Protein AF-A0A3M1EBJ8-F1 (afdb_monomer_lite)

Radius of gyration: 33.2 Å; chains: 1; bounding box: 64×25×96 Å

pLDDT: mean 74.24, std 18.94, range [43.5, 97.88]

Foldseek 3Di:
DVVQDQQCPQNHGPVQQLDSNFRDVPSDQQCPLSHGPRQAQCSVDNVGGRDDDGNPVPCVDVPVPPDPPDPPDPPDDDDDDPPPVVPPPDDDDDD

Structure (mmCIF, N/CA/C/O backbone):
data_AF-A0A3M1EBJ8-F1
#
_entry.id   AF-A0A3M1EBJ8-F1
#
loop_
_atom_site.group_PDB
_atom_site.id
_atom_site.type_symbol
_atom_site.label_atom_id
_atom_site.label_alt_id
_atom_site.label_comp_id
_atom_site.label_asym_id
_atom_site.label_entity_id
_atom_site.label_seq_id
_atom_site.pdbx_PDB_ins_code
_atom_site.Cartn_x
_atom_site.Cartn_y
_atom_site.Cartn_z
_atom_site.occupancy
_atom_site.B_iso_or_equiv
_atom_site.auth_seq_id
_atom_site.auth_comp_id
_atom_site.auth_asym_id
_atom_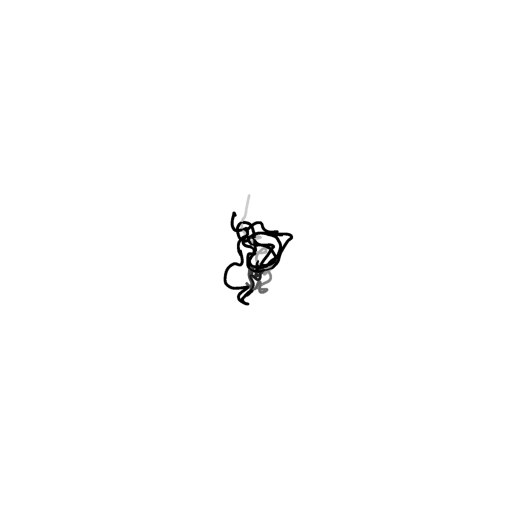site.auth_atom_id
_atom_site.pdbx_PDB_model_num
ATOM 1 N N . ASN A 1 1 ? -16.753 3.199 7.915 1.00 69.88 1 ASN A N 1
ATOM 2 C CA . ASN A 1 1 ? -16.390 2.141 8.879 1.00 69.88 1 ASN A CA 1
ATOM 3 C C . ASN A 1 1 ? -16.931 2.491 10.276 1.00 69.88 1 ASN A C 1
ATOM 5 O O . ASN A 1 1 ? -16.241 3.194 10.998 1.00 69.88 1 ASN A O 1
ATOM 9 N N . PRO A 1 2 ? -18.163 2.097 10.663 1.00 77.38 2 PRO A N 1
ATOM 10 C CA . PRO A 1 2 ? -18.759 2.479 11.955 1.00 77.38 2 PRO A CA 1
ATOM 11 C C . PRO A 1 2 ? -18.114 1.807 13.178 1.00 77.38 2 PRO A C 1
ATOM 13 O O . PRO A 1 2 ? -18.297 2.299 14.285 1.00 77.38 2 PRO A O 1
ATOM 16 N N . ALA A 1 3 ? -17.379 0.707 12.988 1.00 84.94 3 ALA A N 1
ATOM 17 C CA . ALA A 1 3 ? -16.655 0.036 14.064 1.00 84.94 3 ALA A CA 1
ATOM 18 C C . ALA A 1 3 ? -15.280 0.664 14.334 1.00 84.94 3 ALA A C 1
ATOM 20 O O . ALA A 1 3 ? -14.738 0.414 15.402 1.00 84.94 3 ALA A O 1
ATOM 21 N N . GLN A 1 4 ? -14.755 1.466 13.389 1.00 85.50 4 GLN A N 1
ATOM 22 C CA . GLN A 1 4 ? -13.427 2.098 13.468 1.00 85.50 4 GLN A CA 1
ATOM 23 C C . GLN A 1 4 ? -12.360 1.103 13.951 1.00 85.50 4 GLN A C 1
ATOM 25 O O . GLN A 1 4 ? -11.566 1.418 14.826 1.00 85.50 4 GLN A O 1
ATOM 30 N N . GLN A 1 5 ? -12.430 -0.126 13.432 1.00 95.44 5 GLN A N 1
ATOM 31 C CA . GLN A 1 5 ? -11.398 -1.130 13.669 1.00 95.44 5 GLN A CA 1
ATOM 32 C C . GLN A 1 5 ? -10.093 -0.631 13.062 1.00 95.44 5 GLN A C 1
ATOM 34 O O . GLN A 1 5 ? -10.132 -0.029 11.987 1.00 95.44 5 GLN A O 1
ATOM 39 N N . ASP A 1 6 ? -9.030 -0.837 13.818 1.00 95.44 6 ASP A N 1
ATOM 40 C CA . ASP A 1 6 ? -7.652 -0.430 13.582 1.00 95.44 6 ASP A CA 1
ATOM 41 C C . ASP A 1 6 ? -6.825 -1.517 14.290 1.00 95.44 6 ASP A C 1
ATOM 43 O O . ASP A 1 6 ? -6.796 -1.590 15.524 1.00 95.44 6 ASP A O 1
ATOM 47 N N . GLY A 1 7 ? -6.392 -2.511 13.518 1.00 94.69 7 GLY A N 1
ATOM 48 C CA . GLY A 1 7 ? -5.840 -3.769 14.008 1.00 94.69 7 GLY A CA 1
ATOM 49 C C . GLY A 1 7 ? -4.380 -3.675 14.435 1.00 94.69 7 GLY A C 1
ATOM 50 O O . GLY A 1 7 ? -3.940 -4.476 15.267 1.00 94.69 7 GLY A O 1
ATOM 51 N N . ASP A 1 8 ? -3.646 -2.721 13.879 1.00 95.50 8 ASP A N 1
ATOM 52 C CA . ASP A 1 8 ? -2.233 -2.466 14.135 1.00 95.50 8 ASP A CA 1
ATOM 53 C C . ASP A 1 8 ? -1.984 -1.173 14.935 1.00 95.50 8 ASP A C 1
ATOM 55 O O . ASP A 1 8 ? -0.873 -0.976 15.433 1.00 95.50 8 ASP A O 1
ATOM 59 N N . GLU A 1 9 ? -3.035 -0.391 15.195 1.00 96.88 9 GLU A N 1
ATOM 60 C CA . GLU A 1 9 ? -3.059 0.800 16.049 1.00 96.88 9 GLU A CA 1
ATOM 61 C C . GLU A 1 9 ? -2.238 1.973 15.480 1.00 96.88 9 GLU A C 1
ATOM 63 O O . GLU A 1 9 ? -1.612 2.735 16.232 1.00 96.88 9 GLU A O 1
ATOM 68 N N . ASP A 1 10 ? -2.236 2.140 14.154 1.00 96.75 10 ASP A N 1
ATOM 69 C CA . ASP A 1 10 ? -1.488 3.193 13.457 1.00 96.75 10 ASP A CA 1
ATOM 70 C C . ASP A 1 10 ? -2.264 4.526 13.320 1.00 96.75 10 ASP A C 1
ATOM 72 O O . ASP A 1 10 ? -1.681 5.585 13.047 1.00 96.75 10 ASP A O 1
ATOM 76 N N . GLY A 1 11 ? -3.569 4.508 13.616 1.00 95.75 11 GLY A N 1
ATOM 77 C CA . GLY A 1 11 ? -4.469 5.656 13.519 1.00 95.75 11 GLY A CA 1
ATOM 78 C C . GLY A 1 11 ? -5.253 5.748 12.205 1.00 95.75 11 GLY A C 1
ATOM 79 O O . GLY A 1 11 ? -6.031 6.698 12.032 1.00 95.75 11 GLY A O 1
ATOM 80 N N . VAL A 1 12 ? -5.096 4.776 11.310 1.00 95.75 12 VAL A N 1
ATOM 81 C CA . VAL A 1 12 ? -5.863 4.552 10.088 1.00 95.75 12 VAL A CA 1
ATOM 82 C C . VAL A 1 12 ? -6.717 3.305 10.297 1.00 95.75 12 VAL A C 1
ATOM 84 O O . VAL A 1 12 ? -6.280 2.276 10.779 1.00 95.75 12 VAL A O 1
ATOM 87 N N . GLY A 1 13 ? -8.014 3.395 10.002 1.00 96.31 13 GLY A N 1
ATOM 88 C CA . GLY A 1 13 ? -8.887 2.243 10.230 1.00 96.31 13 GLY A CA 1
ATOM 89 C C . GLY A 1 13 ? -8.732 1.187 9.136 1.00 96.31 13 GLY A C 1
ATOM 90 O O . GLY A 1 13 ? -8.788 1.557 7.967 1.00 96.31 13 GLY A O 1
ATOM 91 N N . ASP A 1 14 ? -8.763 -0.102 9.494 1.00 94.56 14 ASP A N 1
ATOM 92 C CA . ASP A 1 14 ? -8.607 -1.293 8.626 1.00 94.56 14 ASP A CA 1
ATOM 93 C C . ASP A 1 14 ? -9.353 -1.230 7.280 1.00 94.56 14 ASP A C 1
ATOM 95 O O . ASP A 1 14 ? -8.993 -1.865 6.297 1.00 94.56 14 ASP A O 1
ATOM 99 N N . ALA A 1 15 ? -10.479 -0.513 7.232 1.00 94.38 15 ALA A N 1
ATOM 100 C CA . ALA A 1 15 ? -11.307 -0.390 6.033 1.00 94.38 15 ALA A CA 1
ATOM 101 C C . ALA A 1 15 ? -10.725 0.544 4.957 1.00 94.38 15 ALA A C 1
ATOM 103 O O . ALA A 1 15 ? -11.265 0.594 3.851 1.00 94.38 15 ALA A O 1
ATOM 104 N N . CYS A 1 16 ? -9.736 1.357 5.308 1.00 94.12 16 CYS A N 1
ATOM 105 C CA . CYS A 1 16 ? -9.051 2.296 4.427 1.00 94.12 16 CYS A CA 1
ATOM 106 C C . CYS A 1 16 ? -7.535 2.293 4.643 1.00 94.12 16 CYS A C 1
ATOM 108 O O . CYS A 1 16 ? -6.882 3.224 4.187 1.00 94.12 16 CYS A O 1
ATOM 110 N N . ASP A 1 17 ? -7.029 1.292 5.355 1.00 95.75 17 ASP A N 1
ATOM 111 C CA . ASP A 1 17 ? -5.616 1.079 5.607 1.00 95.75 17 ASP A CA 1
ATOM 112 C C . ASP A 1 17 ? -5.041 0.183 4.500 1.00 95.75 17 ASP A C 1
ATOM 114 O O . ASP A 1 17 ? -5.596 -0.885 4.222 1.00 95.75 17 ASP A O 1
ATOM 118 N N . ASN A 1 18 ? -3.983 0.646 3.835 1.00 94.44 18 ASN A N 1
ATOM 119 C CA . ASN A 1 18 ? -3.271 -0.117 2.810 1.00 94.44 18 ASN A CA 1
ATOM 120 C C . ASN A 1 18 ? -2.273 -1.136 3.388 1.00 94.44 18 ASN A C 1
ATOM 122 O O . ASN A 1 18 ? -1.681 -1.882 2.615 1.00 94.44 18 ASN A O 1
ATOM 126 N N . CYS A 1 19 ? -2.113 -1.204 4.715 1.00 94.62 19 CYS A N 1
ATOM 127 C CA . CYS A 1 19 ? -1.392 -2.256 5.428 1.00 94.62 19 CYS A CA 1
ATOM 128 C C . CYS A 1 19 ? -2.049 -2.632 6.778 1.00 94.62 19 CYS A C 1
ATOM 130 O O . CYS A 1 19 ? -1.411 -2.473 7.813 1.00 94.62 19 CYS A O 1
ATOM 132 N N . PRO A 1 20 ? -3.223 -3.310 6.804 1.00 93.44 20 PRO A N 1
ATOM 133 C CA . PRO A 1 20 ? -4.019 -3.589 8.025 1.00 93.44 20 PRO A CA 1
ATOM 134 C C . PRO A 1 20 ? -3.371 -4.446 9.133 1.00 93.44 20 PRO A C 1
ATOM 136 O O . PRO A 1 20 ? -4.054 -4.971 10.019 1.00 93.44 20 PRO A O 1
ATOM 139 N N . ARG A 1 21 ? -2.081 -4.761 9.015 1.00 92.12 21 ARG A N 1
ATOM 140 C CA . ARG A 1 21 ? -1.310 -5.589 9.947 1.00 92.12 21 ARG A CA 1
ATOM 141 C C . ARG A 1 21 ? 0.052 -4.986 10.297 1.00 92.12 21 ARG A C 1
ATOM 143 O O . ARG A 1 21 ? 0.750 -5.607 11.104 1.00 92.12 21 ARG A O 1
ATOM 150 N N . ASP A 1 22 ? 0.454 -3.880 9.674 1.00 92.62 22 ASP A N 1
ATOM 151 C CA . ASP A 1 22 ? 1.800 -3.323 9.761 1.00 92.62 22 ASP A CA 1
ATOM 152 C C . ASP A 1 22 ? 1.736 -1.782 9.794 1.00 92.62 22 ASP A C 1
ATOM 154 O O . ASP A 1 22 ? 1.572 -1.142 8.763 1.00 92.62 22 ASP A O 1
ATOM 158 N N . VAL A 1 23 ? 1.981 -1.215 10.982 1.00 95.81 23 VAL A N 1
ATOM 159 C CA . VAL A 1 23 ? 1.851 0.219 11.307 1.00 95.81 23 VAL A CA 1
ATOM 160 C C . VAL A 1 23 ? 2.470 1.141 10.256 1.00 95.81 23 VAL A C 1
ATOM 162 O O . VAL A 1 23 ? 3.702 1.223 10.148 1.00 95.81 23 VAL A O 1
ATOM 165 N N . ASN A 1 24 ? 1.643 1.925 9.562 1.00 96.00 24 ASN A N 1
ATOM 166 C CA . ASN A 1 24 ? 2.086 2.870 8.540 1.00 96.00 24 ASN A CA 1
ATOM 167 C C . ASN A 1 24 ? 1.186 4.128 8.436 1.00 96.00 24 ASN A C 1
ATOM 169 O O . ASN A 1 24 ? 0.566 4.378 7.399 1.00 96.00 24 ASN A O 1
ATOM 173 N N . PRO A 1 25 ? 1.241 5.051 9.420 1.00 96.94 25 PRO A N 1
ATOM 174 C CA . PRO A 1 25 ? 0.329 6.203 9.492 1.00 96.94 25 PRO A CA 1
ATOM 175 C C . PRO A 1 25 ? 0.395 7.166 8.294 1.00 96.94 25 PRO A C 1
ATOM 177 O O . PRO A 1 25 ? -0.486 8.002 8.096 1.00 96.94 25 PRO A O 1
ATOM 180 N N . GLU A 1 26 ? 1.489 7.114 7.530 1.00 97.88 26 GLU A N 1
ATOM 181 C CA . GLU A 1 26 ? 1.695 7.925 6.328 1.00 97.88 26 GLU A CA 1
ATOM 182 C C . GLU A 1 26 ? 0.977 7.354 5.097 1.00 97.88 26 GLU A C 1
ATOM 184 O O . GLU A 1 26 ? 0.790 8.096 4.133 1.00 97.88 26 GLU A O 1
ATOM 189 N N . GLN A 1 27 ? 0.564 6.078 5.136 1.00 96.88 27 GLN A N 1
ATOM 190 C CA . GLN A 1 27 ? -0.147 5.368 4.065 1.00 96.88 27 GLN A CA 1
ATOM 191 C C . GLN A 1 27 ? 0.543 5.541 2.703 1.00 96.88 27 GLN A C 1
ATOM 193 O O . GLN A 1 27 ? -0.100 5.730 1.670 1.00 96.88 27 GLN A O 1
ATOM 198 N N . THR A 1 28 ? 1.880 5.544 2.711 1.00 97.75 28 THR A N 1
ATOM 199 C CA . THR A 1 28 ? 2.682 5.665 1.491 1.00 97.75 28 THR A CA 1
ATOM 200 C C . THR A 1 28 ? 2.495 4.411 0.647 1.00 97.75 28 THR A C 1
ATOM 202 O O . THR A 1 28 ? 2.595 3.304 1.165 1.00 97.75 28 THR A O 1
ATOM 205 N N . ASP A 1 29 ? 2.228 4.623 -0.633 1.00 95.31 29 ASP A N 1
ATOM 206 C CA . ASP A 1 29 ? 2.093 3.616 -1.683 1.00 95.31 29 ASP A CA 1
ATOM 207 C C . ASP A 1 29 ? 2.648 4.283 -2.953 1.00 95.31 29 ASP A C 1
ATOM 209 O O . ASP A 1 29 ? 2.047 5.214 -3.509 1.00 95.31 29 ASP A O 1
ATOM 213 N N . ARG A 1 30 ? 3.896 3.959 -3.298 1.00 95.62 30 ARG A N 1
ATOM 214 C CA . ARG A 1 30 ? 4.654 4.685 -4.331 1.00 95.62 30 ARG A CA 1
ATOM 215 C C . ARG A 1 30 ? 4.351 4.200 -5.742 1.00 95.62 30 ARG A C 1
ATOM 217 O O . ARG A 1 30 ? 4.416 5.015 -6.669 1.00 95.62 30 ARG A O 1
ATOM 224 N N . ASP A 1 31 ? 4.058 2.922 -5.913 1.00 94.12 31 ASP A N 1
ATOM 225 C CA . ASP A 1 31 ? 3.746 2.323 -7.207 1.00 94.12 31 ASP A CA 1
ATOM 226 C C . ASP A 1 31 ? 2.243 2.272 -7.503 1.00 94.12 31 ASP A C 1
ATOM 228 O O . ASP A 1 31 ? 1.852 2.125 -8.665 1.00 94.12 31 ASP A O 1
ATOM 232 N N . THR A 1 32 ? 1.414 2.588 -6.508 1.00 95.19 32 THR A N 1
ATOM 233 C CA . THR A 1 32 ? -0.032 2.798 -6.590 1.00 95.19 32 THR A CA 1
ATOM 234 C C . THR A 1 32 ? -0.834 1.530 -6.869 1.00 95.19 32 THR A C 1
ATOM 236 O O . THR A 1 32 ? -1.884 1.591 -7.523 1.00 95.19 32 THR A O 1
ATOM 239 N N . ASP A 1 33 ? -0.357 0.385 -6.386 1.00 92.81 33 ASP A N 1
ATOM 240 C CA . ASP A 1 33 ? -1.052 -0.900 -6.503 1.00 92.81 33 ASP A CA 1
ATOM 241 C C . ASP A 1 33 ? -2.123 -1.140 -5.419 1.00 92.81 33 ASP A C 1
ATOM 243 O O . ASP A 1 33 ? -2.987 -2.014 -5.576 1.00 92.81 33 ASP A O 1
ATOM 247 N N . GLY A 1 34 ? -2.153 -0.292 -4.386 1.00 92.75 34 GLY A N 1
ATOM 248 C CA . GLY A 1 34 ? -3.090 -0.357 -3.270 1.00 92.75 34 GLY A CA 1
ATOM 249 C C . GLY A 1 34 ? -2.556 -1.069 -2.026 1.00 92.75 34 GLY A C 1
ATOM 250 O O . GLY A 1 34 ? -3.295 -1.130 -1.041 1.00 92.75 34 GLY A O 1
ATOM 251 N N . VAL A 1 35 ? -1.316 -1.555 -2.053 1.00 93.25 35 VAL A N 1
ATOM 252 C CA . VAL A 1 35 ? -0.566 -2.104 -0.921 1.00 93.25 35 VAL A CA 1
ATOM 253 C C . VAL A 1 35 ? 0.418 -1.042 -0.438 1.00 93.25 35 VAL A C 1
ATOM 255 O O . VAL A 1 35 ? 1.101 -0.383 -1.214 1.00 93.25 35 VAL A O 1
ATOM 258 N N . GLY A 1 36 ? 0.474 -0.801 0.870 1.00 94.31 36 GLY A N 1
A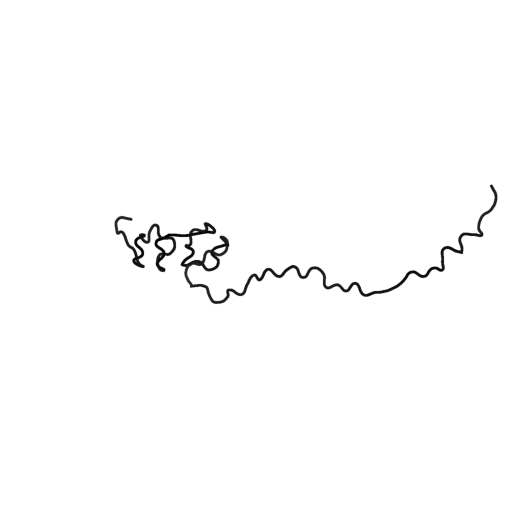TOM 259 C CA . GLY A 1 36 ? 1.392 0.203 1.398 1.00 94.31 36 GLY A CA 1
ATOM 260 C C . GLY A 1 36 ? 2.849 -0.254 1.369 1.00 94.31 36 GLY A C 1
ATOM 261 O O . GLY A 1 36 ? 3.157 -1.412 1.646 1.00 94.31 36 GLY A O 1
ATOM 262 N N . ASP A 1 37 ? 3.767 0.699 1.201 1.00 93.12 37 ASP A N 1
ATOM 263 C CA . ASP A 1 37 ? 5.225 0.504 1.257 1.00 93.12 37 ASP A CA 1
ATOM 264 C C . ASP A 1 37 ? 5.699 -0.292 2.495 1.00 93.12 37 ASP A C 1
ATOM 266 O O . ASP A 1 37 ? 6.789 -0.864 2.506 1.00 93.12 37 ASP A O 1
ATOM 270 N N . ALA A 1 38 ? 4.924 -0.260 3.584 1.00 92.12 38 ALA A N 1
ATOM 271 C CA . ALA A 1 38 ? 5.245 -0.930 4.839 1.00 92.12 38 ALA A CA 1
ATOM 272 C C . ALA A 1 38 ? 5.011 -2.450 4.808 1.00 92.12 38 ALA A C 1
ATOM 274 O O . ALA A 1 38 ? 5.688 -3.177 5.540 1.00 92.12 38 ALA A O 1
ATOM 275 N N . CYS A 1 39 ? 4.072 -2.919 3.987 1.00 90.69 39 CYS A N 1
ATOM 276 C CA . CYS A 1 39 ? 3.706 -4.327 3.853 1.00 90.69 39 CYS A CA 1
ATOM 277 C C . CYS A 1 39 ? 3.987 -4.893 2.452 1.00 90.69 39 CYS A C 1
ATOM 279 O O . CYS A 1 39 ? 3.975 -6.118 2.293 1.00 90.69 39 CYS A O 1
ATOM 281 N N . ASP A 1 40 ? 4.321 -4.035 1.487 1.00 89.75 40 ASP A N 1
ATOM 282 C CA . ASP A 1 40 ? 4.697 -4.426 0.137 1.00 89.75 40 ASP A CA 1
ATOM 283 C C . ASP A 1 40 ? 6.149 -4.956 0.021 1.00 89.75 40 ASP A C 1
ATOM 285 O O . ASP A 1 40 ? 7.045 -4.649 0.814 1.00 89.75 40 ASP A O 1
ATOM 289 N N . CYS A 1 41 ? 6.377 -5.833 -0.958 1.00 85.19 41 CYS A N 1
ATOM 290 C CA . CYS A 1 41 ? 7.638 -6.523 -1.205 1.00 85.19 41 CYS A CA 1
ATOM 291 C C . CYS A 1 41 ? 8.538 -5.816 -2.230 1.00 85.19 41 CYS A C 1
ATOM 293 O O . CYS A 1 41 ? 9.753 -6.043 -2.194 1.00 85.19 41 CYS A O 1
ATOM 295 N N . ASP A 1 42 ? 7.973 -5.008 -3.128 1.00 88.25 42 ASP A N 1
ATOM 296 C CA . ASP A 1 42 ? 8.692 -4.261 -4.163 1.00 88.25 42 ASP A CA 1
ATOM 297 C C . ASP A 1 42 ? 8.003 -2.906 -4.403 1.00 88.25 42 ASP A C 1
ATOM 299 O O . ASP A 1 42 ? 7.361 -2.732 -5.433 1.00 88.25 42 ASP A O 1
ATOM 303 N N . PRO A 1 43 ? 8.190 -1.916 -3.502 1.00 89.56 43 PRO A N 1
ATOM 304 C CA . PRO A 1 43 ? 7.373 -0.696 -3.438 1.00 89.56 43 PRO A CA 1
ATOM 305 C C . PRO A 1 43 ? 7.683 0.317 -4.553 1.00 89.56 43 PRO A C 1
ATOM 307 O O . PRO A 1 43 ? 7.473 1.522 -4.406 1.00 89.56 43 PRO A O 1
ATOM 310 N N . ASP A 1 44 ? 8.296 -0.142 -5.636 1.00 90.69 44 ASP A N 1
ATOM 311 C CA . ASP A 1 44 ? 8.555 0.585 -6.872 1.00 90.69 44 ASP A CA 1
ATOM 312 C C . ASP A 1 44 ? 7.875 -0.110 -8.081 1.00 90.69 44 ASP A C 1
ATOM 314 O O . ASP A 1 44 ? 8.040 0.355 -9.217 1.00 90.69 44 ASP A O 1
ATOM 318 N N . ASN A 1 45 ? 7.137 -1.212 -7.878 1.00 87.56 45 ASN A N 1
ATOM 319 C CA . ASN A 1 45 ? 6.644 -2.101 -8.925 1.00 87.56 45 ASN A CA 1
ATOM 320 C C . ASN A 1 45 ? 5.199 -2.594 -8.670 1.00 87.56 45 ASN A C 1
ATOM 322 O O . ASN A 1 45 ? 4.993 -3.604 -7.997 1.00 87.56 45 ASN A O 1
ATOM 326 N N . PRO A 1 46 ? 4.207 -2.031 -9.384 1.00 87.62 46 PRO A N 1
ATOM 327 C CA . PRO A 1 46 ? 2.797 -2.296 -9.106 1.00 87.62 46 PRO A CA 1
ATOM 328 C C . PRO A 1 46 ? 2.309 -3.686 -9.545 1.00 87.62 46 PRO A C 1
ATOM 330 O O . PRO A 1 46 ? 1.135 -4.021 -9.381 1.00 87.62 46 PRO A O 1
ATOM 333 N N . ASP A 1 47 ? 3.166 -4.471 -10.206 1.00 85.81 47 ASP A N 1
ATOM 334 C CA . ASP A 1 47 ? 2.843 -5.825 -10.654 1.00 85.81 47 ASP A CA 1
ATOM 335 C C . ASP A 1 47 ? 3.110 -6.884 -9.562 1.00 85.81 47 ASP A C 1
ATOM 337 O O . ASP A 1 47 ? 2.751 -8.048 -9.758 1.00 85.81 47 ASP A O 1
ATOM 341 N N . GLU A 1 48 ? 3.696 -6.508 -8.416 1.00 80.62 48 GLU A N 1
ATOM 342 C CA . GLU A 1 48 ? 4.025 -7.421 -7.307 1.00 80.62 48 GLU A CA 1
ATOM 343 C C . GLU A 1 48 ? 3.448 -6.985 -5.932 1.00 80.62 48 GLU A C 1
ATOM 345 O O . GLU A 1 48 ? 4.192 -6.988 -4.950 1.00 80.62 48 GLU A O 1
ATOM 350 N N . PRO A 1 49 ? 2.123 -6.722 -5.825 1.00 69.81 49 PRO A N 1
ATOM 351 C CA . PRO A 1 49 ? 1.454 -6.291 -4.593 1.00 69.81 49 PRO A CA 1
ATOM 352 C C . PRO A 1 49 ? 1.560 -7.370 -3.519 1.00 69.81 49 PRO A C 1
ATOM 354 O O . PRO A 1 49 ? 0.865 -8.397 -3.545 1.00 69.81 49 PRO A O 1
ATOM 357 N N . GLY A 1 50 ? 2.471 -7.187 -2.572 1.00 71.44 50 GLY A N 1
ATOM 358 C CA . GLY A 1 50 ? 2.725 -8.162 -1.528 1.00 71.44 50 GLY A CA 1
ATOM 359 C C . GLY A 1 50 ? 1.579 -8.248 -0.525 1.00 71.44 50 GLY A C 1
ATOM 360 O O . GLY A 1 50 ? 1.595 -7.536 0.464 1.00 71.44 50 GLY A O 1
ATOM 361 N N . GLU A 1 51 ? 0.648 -9.198 -0.662 1.00 66.94 51 GLU A N 1
ATOM 362 C CA . GLU A 1 51 ? -0.325 -9.468 0.406 1.00 66.94 51 GLU A CA 1
ATOM 363 C C . GLU A 1 51 ? -0.536 -10.958 0.699 1.00 66.94 51 GLU A C 1
ATOM 365 O O . GLU A 1 51 ? -0.698 -11.782 -0.188 1.00 66.94 51 GLU A O 1
ATOM 370 N N . ASP A 1 52 ? -0.555 -11.264 2.003 1.00 56.75 52 ASP A N 1
ATOM 371 C CA . ASP A 1 52 ? -0.987 -12.509 2.660 1.00 5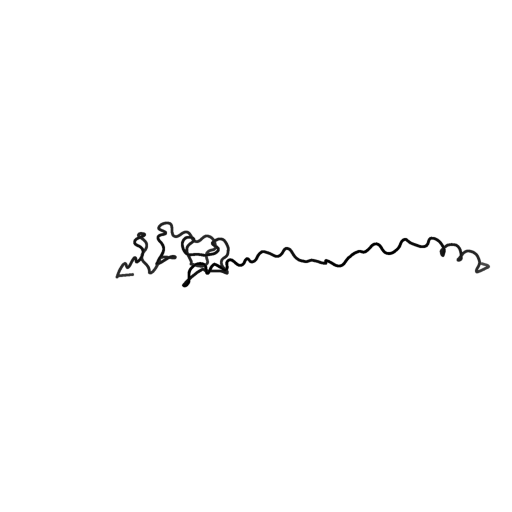6.75 52 ASP A CA 1
ATOM 372 C C . ASP A 1 52 ? -0.046 -13.729 2.802 1.00 56.75 52 ASP A C 1
ATOM 374 O O . ASP A 1 52 ? -0.434 -14.687 3.475 1.00 56.75 52 ASP A O 1
ATOM 378 N N . ASN A 1 53 ? 1.238 -13.634 2.422 1.00 56.09 53 ASN A N 1
ATOM 379 C CA . ASN A 1 53 ? 2.348 -14.282 3.157 1.00 56.09 53 ASN A CA 1
ATOM 380 C C . ASN A 1 53 ? 3.728 -13.676 2.847 1.00 56.09 53 ASN A C 1
ATOM 382 O O . ASN A 1 53 ? 4.582 -14.295 2.207 1.00 56.09 53 ASN A O 1
ATOM 386 N N . ARG A 1 54 ? 3.914 -12.474 3.417 1.00 63.94 54 ARG A N 1
ATOM 387 C CA . ARG A 1 54 ? 5.166 -11.855 3.892 1.00 63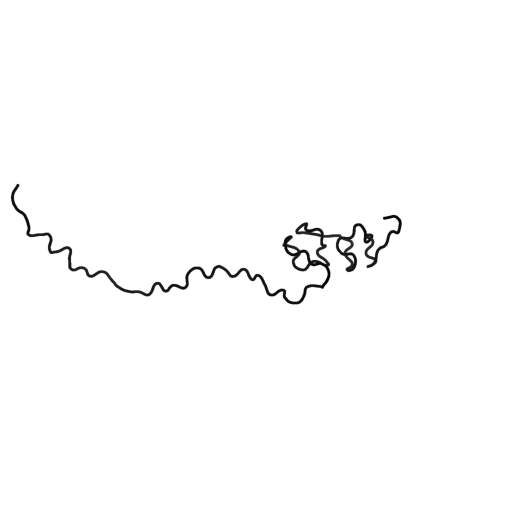.94 54 ARG A CA 1
ATOM 388 C C . ARG A 1 54 ? 6.396 -12.263 3.113 1.00 63.94 54 ARG A C 1
ATOM 390 O O . ARG A 1 54 ? 7.064 -13.216 3.524 1.00 63.94 54 ARG A O 1
ATOM 397 N N . CYS A 1 55 ? 6.670 -11.494 2.056 1.00 61.47 55 CYS A N 1
ATOM 398 C CA . CYS A 1 55 ? 7.946 -11.440 1.352 1.00 61.47 55 CYS A CA 1
ATOM 399 C C . CYS A 1 55 ? 8.627 -12.804 1.404 1.00 61.47 55 CYS A C 1
ATOM 401 O O . CYS A 1 55 ? 9.642 -12.989 2.084 1.00 61.47 55 CYS A O 1
ATOM 403 N N . SER A 1 56 ? 7.934 -13.821 0.865 1.00 63.53 56 SER A N 1
ATOM 404 C CA . SER A 1 56 ? 8.437 -15.187 0.881 1.00 63.53 56 SER A CA 1
ATOM 405 C C . SER A 1 56 ? 9.811 -15.075 0.267 1.00 63.53 56 SER A C 1
ATOM 407 O O . SER A 1 56 ? 9.889 -14.756 -0.909 1.00 63.53 56 SER A O 1
ATOM 409 N N . SER A 1 57 ? 10.848 -15.247 1.099 1.00 55.19 57 SER A N 1
ATOM 410 C CA . SER A 1 57 ? 12.295 -14.965 0.932 1.00 55.19 57 SER A CA 1
ATOM 411 C C . SER A 1 57 ? 12.947 -15.282 -0.425 1.00 55.19 57 SER A C 1
ATOM 413 O O . SER A 1 57 ? 14.123 -15.028 -0.657 1.00 55.19 57 SER A O 1
ATOM 415 N N . THR A 1 58 ? 12.165 -15.812 -1.337 1.00 52.91 58 THR A N 1
ATOM 416 C CA . THR A 1 58 ? 12.217 -15.638 -2.775 1.00 52.91 58 THR A CA 1
ATOM 417 C C . THR A 1 58 ? 11.813 -14.215 -3.222 1.00 52.91 58 THR A C 1
ATOM 419 O O . THR A 1 58 ? 11.045 -14.061 -4.163 1.00 52.91 58 THR A O 1
ATOM 422 N N . CYS A 1 59 ? 12.516 -13.182 -2.752 1.00 54.94 59 CYS A N 1
ATOM 423 C CA . CYS A 1 59 ? 13.047 -12.238 -3.741 1.00 54.94 59 CYS A CA 1
ATOM 424 C C . CYS A 1 59 ? 14.143 -12.993 -4.531 1.00 54.94 59 CYS A C 1
ATOM 426 O O . CYS A 1 59 ? 15.318 -12.629 -4.497 1.00 54.94 59 CYS A O 1
ATOM 428 N N . ALA A 1 60 ? 13.815 -14.134 -5.163 1.00 51.56 60 ALA A N 1
ATOM 429 C CA . ALA A 1 60 ? 14.677 -14.688 -6.192 1.00 51.56 60 ALA A CA 1
ATOM 430 C C . ALA A 1 60 ? 14.421 -13.779 -7.374 1.00 51.56 60 ALA A C 1
ATOM 432 O O . ALA A 1 60 ? 13.362 -13.837 -7.992 1.00 51.56 60 ALA A O 1
ATOM 433 N N . GLY A 1 61 ? 15.353 -12.848 -7.547 1.00 52.34 61 GLY A N 1
ATOM 434 C CA . GLY A 1 61 ? 15.162 -11.701 -8.400 1.00 52.34 61 GLY A CA 1
ATOM 435 C C . GLY A 1 61 ? 14.687 -12.065 -9.797 1.00 52.34 61 GLY A C 1
ATOM 436 O O . GLY A 1 61 ? 15.142 -13.031 -10.400 1.00 52.34 61 GLY A O 1
ATOM 437 N N . SER A 1 62 ? 13.877 -11.176 -10.342 1.00 47.88 62 SER A N 1
ATOM 438 C CA . SER A 1 62 ? 14.226 -10.621 -11.638 1.00 47.88 62 SER A CA 1
ATOM 439 C C . SER A 1 62 ? 14.996 -9.321 -11.342 1.00 47.88 62 SER A C 1
ATOM 441 O O . SER A 1 62 ? 14.471 -8.228 -11.403 1.00 47.88 62 SER A O 1
ATOM 443 N N . GLY A 1 63 ? 16.277 -9.348 -10.964 1.00 47.50 63 GLY A N 1
ATOM 444 C CA . GLY A 1 63 ? 17.231 -10.119 -11.739 1.00 47.50 63 GLY A CA 1
ATOM 445 C C . GLY A 1 63 ? 16.910 -9.902 -13.210 1.00 47.50 63 GLY A C 1
ATOM 446 O O . GLY A 1 63 ? 16.660 -10.875 -13.903 1.00 47.50 63 GLY A O 1
ATOM 447 N N . GLY A 1 64 ? 16.793 -8.640 -13.647 1.00 43.50 64 GLY A N 1
ATOM 448 C CA . GLY A 1 64 ? 16.894 -8.291 -15.051 1.00 43.50 64 GLY A CA 1
ATOM 449 C C . GLY A 1 64 ? 18.228 -8.842 -15.518 1.00 43.50 64 GLY A C 1
ATOM 450 O O . GLY A 1 64 ? 19.267 -8.191 -15.428 1.00 43.50 64 GLY A O 1
ATOM 451 N N . GLU A 1 65 ? 18.196 -10.109 -15.900 1.00 50.62 65 GLU A N 1
ATOM 452 C CA . GLU A 1 65 ? 19.091 -10.756 -16.811 1.00 50.62 65 GLU A CA 1
ATOM 453 C C . GLU A 1 65 ? 19.157 -9.815 -17.998 1.00 50.62 65 GLU A C 1
ATOM 455 O O . GLU A 1 65 ? 18.319 -9.827 -18.896 1.00 50.62 65 GLU A O 1
ATOM 460 N N . GLY A 1 66 ? 20.138 -8.909 -17.921 1.00 44.47 66 GLY A N 1
ATOM 461 C CA . GLY A 1 66 ? 20.674 -8.222 -19.066 1.00 44.47 66 GLY A CA 1
ATOM 462 C C . GLY A 1 66 ? 20.888 -9.314 -20.086 1.00 44.47 66 GLY A C 1
ATOM 463 O O . GLY A 1 66 ? 21.735 -10.188 -19.903 1.00 44.47 66 GLY A O 1
ATOM 464 N N . GLU A 1 67 ? 19.981 -9.299 -21.051 1.00 49.50 67 GLU A N 1
ATOM 465 C CA . GLU A 1 67 ? 19.947 -10.042 -22.282 1.00 49.50 67 GLU A CA 1
ATOM 466 C C . GLU A 1 67 ? 21.244 -10.830 -22.472 1.00 49.50 67 GLU A C 1
ATOM 468 O O . GLU A 1 67 ? 22.290 -10.248 -22.776 1.00 49.50 67 GLU A O 1
ATOM 473 N N . THR A 1 68 ? 21.200 -12.162 -22.362 1.00 49.94 68 THR A N 1
ATOM 474 C CA . THR A 1 68 ? 22.216 -13.012 -22.994 1.00 49.94 68 THR A CA 1
ATOM 475 C C . THR A 1 68 ? 22.045 -12.899 -24.511 1.00 49.94 68 THR A C 1
ATOM 477 O O . THR A 1 68 ? 21.679 -13.845 -25.209 1.00 49.94 68 THR A O 1
ATOM 480 N N . SER A 1 69 ? 22.255 -11.699 -25.037 1.00 59.28 69 SER A N 1
ATOM 481 C CA . SER A 1 69 ? 22.308 -11.388 -26.444 1.00 59.28 69 SER A CA 1
ATOM 482 C C . SER A 1 69 ? 23.647 -11.907 -26.957 1.00 59.28 69 SER A C 1
ATOM 484 O O . SER A 1 69 ? 24.688 -11.263 -26.916 1.00 59.28 69 SER A O 1
ATOM 486 N N . GLY A 1 70 ? 23.610 -13.150 -27.433 1.00 56.16 70 GLY A N 1
ATOM 487 C CA . GLY A 1 70 ? 24.534 -13.604 -28.462 1.00 56.16 70 GLY A CA 1
ATOM 488 C C . GLY A 1 70 ? 25.961 -13.857 -27.995 1.00 56.16 70 GLY A C 1
ATOM 489 O O . GLY A 1 70 ? 26.914 -13.365 -28.594 1.00 56.16 70 GLY A O 1
ATOM 490 N N . GLY A 1 71 ? 26.125 -14.771 -27.041 1.00 53.38 71 GLY A N 1
ATOM 491 C CA . GLY A 1 71 ? 27.309 -15.627 -26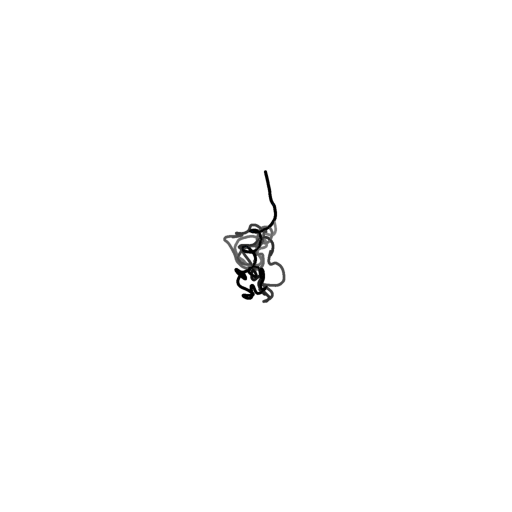.987 1.00 53.38 71 GLY A CA 1
ATOM 492 C C . GLY A 1 71 ? 27.376 -16.572 -28.197 1.00 53.38 71 GLY A C 1
ATOM 493 O O . GLY A 1 71 ? 27.325 -17.784 -28.040 1.00 53.38 71 GLY A O 1
ATOM 494 N N . LEU A 1 72 ? 27.493 -16.023 -29.408 1.00 57.75 72 LEU A N 1
ATOM 495 C CA . LEU A 1 72 ? 28.000 -16.714 -30.591 1.00 57.75 72 LEU A CA 1
ATOM 496 C C . LEU A 1 72 ? 29.225 -15.943 -31.077 1.00 57.75 72 LEU A C 1
ATOM 498 O O . LEU A 1 72 ? 29.174 -15.150 -32.008 1.00 57.75 72 LEU A O 1
ATOM 502 N N . LEU A 1 73 ? 30.331 -16.168 -30.368 1.00 58.06 73 LEU A N 1
ATOM 503 C CA . LEU A 1 73 ? 31.609 -16.543 -30.967 1.00 58.06 73 LEU A CA 1
ATOM 504 C C . LEU A 1 73 ? 31.820 -16.018 -32.401 1.00 58.06 73 LEU A C 1
ATOM 506 O O . LEU A 1 73 ? 31.813 -16.790 -33.359 1.00 58.06 73 LEU A O 1
ATOM 510 N N . PHE A 1 74 ? 32.101 -14.722 -32.559 1.00 50.56 74 PHE A N 1
ATOM 511 C CA . PHE A 1 74 ? 32.818 -14.238 -33.742 1.00 50.56 74 PHE A CA 1
ATOM 512 C C . PHE A 1 74 ? 34.288 -14.669 -33.621 1.00 50.56 74 PHE A C 1
ATOM 514 O O . PHE A 1 74 ? 35.206 -13.885 -33.381 1.00 50.56 74 PHE A O 1
ATOM 521 N N . THR A 1 75 ? 34.513 -15.977 -33.741 1.00 54.28 75 THR A N 1
ATOM 522 C CA . THR A 1 75 ? 35.831 -16.554 -33.965 1.00 54.28 75 THR A CA 1
ATOM 523 C C . THR A 1 75 ? 36.313 -16.096 -35.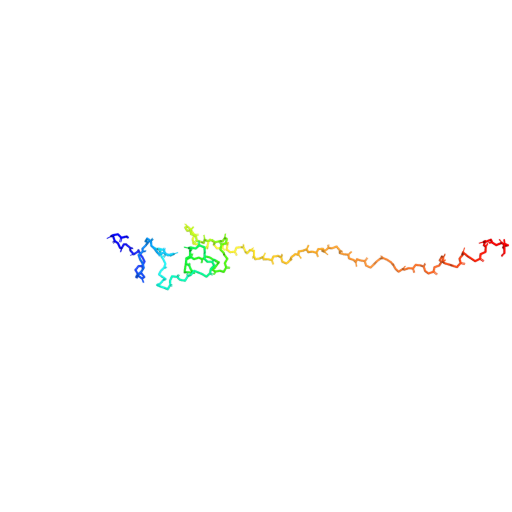333 1.00 54.28 75 THR A C 1
ATOM 525 O O . THR A 1 75 ? 35.884 -16.615 -36.358 1.00 54.28 75 THR A O 1
ATOM 528 N N . TRP A 1 76 ? 37.183 -15.091 -35.333 1.00 59.31 76 TRP A N 1
ATOM 529 C CA . TRP A 1 76 ? 38.398 -15.000 -36.143 1.00 59.31 76 TRP A CA 1
ATOM 530 C C . TRP A 1 76 ? 38.653 -16.190 -37.102 1.00 59.31 76 TRP A C 1
ATOM 532 O O . TRP A 1 76 ? 39.459 -17.068 -36.809 1.00 59.31 76 TRP A O 1
ATOM 542 N N . TRP A 1 77 ? 37.993 -16.203 -38.263 1.00 52.91 77 TRP A N 1
ATOM 543 C CA . TRP A 1 77 ? 38.190 -17.143 -39.380 1.00 52.91 77 TRP A CA 1
ATOM 544 C C . TRP A 1 77 ? 37.668 -16.429 -40.643 1.00 52.91 77 TRP A C 1
ATOM 546 O O . TRP A 1 77 ? 36.475 -16.187 -40.740 1.00 52.91 77 TRP A O 1
ATOM 556 N N . LEU A 1 78 ? 38.402 -15.970 -41.652 1.00 56.88 78 LEU A N 1
ATOM 557 C CA . LEU A 1 78 ? 39.795 -16.023 -42.082 1.00 56.88 78 LEU A CA 1
ATOM 558 C C . LEU A 1 78 ? 40.041 -14.725 -42.904 1.00 56.88 78 LEU A C 1
ATOM 560 O O . LEU A 1 78 ? 39.100 -14.211 -43.516 1.00 56.88 78 LEU A O 1
ATOM 564 N N . PRO A 1 79 ? 41.279 -14.209 -42.997 1.00 60.44 79 PRO A N 1
ATOM 565 C CA . PRO A 1 79 ? 41.616 -13.102 -43.891 1.00 60.44 79 PRO A CA 1
ATOM 566 C C . PRO A 1 79 ? 41.440 -13.469 -45.378 1.00 60.44 79 PRO A C 1
ATOM 568 O O . PRO A 1 79 ? 41.734 -14.582 -45.812 1.00 60.44 79 PRO A O 1
ATOM 571 N N . LEU A 1 80 ? 40.992 -12.480 -46.155 1.00 59.19 80 LEU A N 1
ATOM 572 C CA . LEU A 1 80 ? 40.896 -12.452 -47.619 1.00 59.19 80 LEU A CA 1
ATOM 573 C C . LEU A 1 80 ? 42.129 -13.055 -48.330 1.00 59.19 80 LEU A C 1
ATOM 575 O O . LEU A 1 80 ? 43.229 -12.517 -48.173 1.00 59.19 80 LEU A O 1
ATOM 579 N N . PRO A 1 81 ? 41.985 -14.056 -49.223 1.00 59.50 81 PRO A N 1
ATOM 580 C CA . PRO A 1 81 ? 43.038 -14.365 -50.179 1.00 59.50 81 PRO A CA 1
ATOM 581 C C . PRO A 1 81 ? 42.987 -13.386 -51.364 1.00 59.50 81 PRO A C 1
ATOM 583 O O . PRO A 1 81 ? 42.157 -13.476 -52.269 1.00 59.50 81 PRO A O 1
ATOM 586 N N . LEU A 1 82 ? 43.948 -12.465 -51.346 1.00 58.12 82 LEU A N 1
ATOM 587 C CA . LEU A 1 82 ? 44.315 -11.426 -52.317 1.00 58.12 82 LEU A CA 1
ATOM 588 C C . LEU A 1 82 ? 44.712 -11.943 -53.730 1.00 58.12 82 LEU A C 1
ATOM 590 O O . LEU A 1 82 ? 45.492 -11.296 -54.419 1.00 58.12 82 LEU A O 1
ATOM 594 N N . SER A 1 83 ? 44.204 -13.084 -54.212 1.00 60.19 83 SER A N 1
ATOM 595 C CA . SER A 1 83 ? 44.827 -13.787 -55.358 1.00 60.19 83 SER A CA 1
ATOM 596 C C . SER A 1 83 ? 43.946 -14.054 -56.589 1.00 60.19 83 SER A C 1
ATOM 598 O O . SER A 1 83 ? 44.412 -14.713 -57.513 1.00 60.19 83 SER A O 1
ATOM 600 N N . LEU A 1 84 ? 42.712 -13.537 -56.684 1.00 58.25 84 LEU A N 1
ATOM 601 C CA . LEU A 1 84 ? 41.817 -13.844 -57.826 1.00 58.25 84 LEU A CA 1
ATOM 602 C C . LEU A 1 84 ? 41.259 -12.648 -58.616 1.00 58.25 84 LEU A C 1
ATOM 604 O O . LEU A 1 84 ? 40.504 -12.847 -59.565 1.00 58.25 84 LEU A O 1
ATOM 608 N N . VAL A 1 85 ? 41.687 -11.413 -58.330 1.00 57.78 85 VAL A N 1
ATOM 609 C CA . VAL A 1 85 ? 41.358 -10.256 -59.195 1.00 57.78 85 VAL A CA 1
ATOM 610 C C . VAL A 1 85 ? 42.371 -10.083 -60.345 1.00 57.78 85 VAL A C 1
ATOM 612 O O . VAL A 1 85 ? 42.076 -9.413 -61.332 1.00 57.78 85 VAL A O 1
ATOM 615 N N . LEU A 1 86 ? 43.520 -10.776 -60.324 1.00 56.12 86 LEU A N 1
ATOM 616 C CA . LEU A 1 86 ? 44.551 -10.660 -61.371 1.00 56.12 86 LEU A CA 1
ATOM 617 C C . LEU A 1 86 ? 44.388 -11.611 -62.583 1.00 56.12 86 LEU A C 1
ATOM 619 O O . LEU A 1 86 ? 45.310 -11.739 -63.383 1.00 56.12 86 LEU A O 1
ATOM 623 N N . LEU A 1 87 ? 43.222 -12.247 -62.774 1.00 55.91 87 LEU A N 1
ATOM 624 C CA . LEU A 1 87 ? 42.924 -13.106 -63.941 1.00 55.91 87 LEU A CA 1
ATOM 625 C C . LEU A 1 87 ? 41.650 -12.707 -64.716 1.00 55.91 87 LEU A C 1
ATOM 627 O O . LEU A 1 87 ? 41.052 -13.520 -65.417 1.00 55.91 87 LEU A O 1
ATOM 631 N N . ARG A 1 88 ? 41.265 -11.425 -64.682 1.00 54.28 88 ARG A N 1
ATOM 632 C CA . ARG A 1 88 ? 40.371 -10.816 -65.694 1.00 54.28 88 ARG A CA 1
ATOM 633 C C . ARG A 1 88 ? 41.104 -9.824 -66.605 1.00 54.28 88 ARG A C 1
ATOM 635 O O . ARG A 1 88 ? 40.511 -8.857 -67.062 1.00 54.28 88 ARG A O 1
ATOM 642 N N . ARG A 1 89 ? 42.393 -10.059 -66.894 1.00 59.47 89 ARG A N 1
ATOM 643 C CA . ARG A 1 89 ? 43.150 -9.235 -67.856 1.00 59.47 89 ARG A CA 1
ATOM 644 C C . ARG A 1 89 ? 43.388 -9.840 -69.242 1.00 59.47 89 ARG A C 1
ATOM 646 O O . ARG A 1 89 ? 44.032 -9.164 -70.023 1.00 59.47 89 ARG A O 1
ATOM 653 N N . LEU A 1 90 ? 42.887 -11.026 -69.616 1.00 57.72 90 LEU A N 1
ATOM 654 C CA . LEU A 1 90 ? 43.172 -11.587 -70.962 1.00 57.72 90 LEU A CA 1
ATOM 655 C C . LEU A 1 90 ? 42.024 -12.405 -71.600 1.00 57.72 90 LEU A C 1
ATOM 657 O O . LEU A 1 90 ? 42.214 -13.526 -72.058 1.00 57.72 90 LEU A O 1
ATOM 661 N N . ARG A 1 91 ? 40.815 -11.842 -71.657 1.00 60.97 91 ARG A N 1
ATOM 662 C CA . ARG A 1 91 ? 39.730 -12.177 -72.613 1.00 60.97 91 ARG A CA 1
ATOM 663 C C . ARG A 1 91 ? 38.779 -10.979 -72.573 1.00 60.97 91 ARG A C 1
ATOM 665 O O . ARG A 1 91 ? 38.364 -10.623 -71.487 1.00 60.97 91 ARG A O 1
ATOM 672 N N . ARG A 1 92 ? 38.343 -10.309 -73.625 1.00 53.97 92 ARG A N 1
ATOM 673 C CA . ARG A 1 92 ? 38.354 -10.487 -75.074 1.00 53.97 92 ARG A CA 1
ATOM 674 C C . ARG A 1 92 ? 38.166 -9.050 -75.591 1.00 53.97 92 ARG A C 1
ATOM 676 O O . ARG A 1 92 ? 37.313 -8.350 -75.067 1.00 53.97 92 ARG A O 1
ATOM 683 N N . LYS A 1 93 ? 39.096 -8.540 -76.391 1.00 49.41 93 LYS A N 1
ATOM 684 C CA . LYS A 1 93 ? 39.177 -8.786 -77.838 1.00 49.41 93 LYS A CA 1
ATOM 685 C C . LYS A 1 93 ? 38.226 -7.827 -78.545 1.00 49.41 93 LYS A C 1
ATOM 687 O O . LYS A 1 93 ? 37.022 -7.994 -78.410 1.00 49.41 93 LYS A O 1
ATOM 692 N N . GLU A 1 94 ? 38.830 -6.888 -79.261 1.00 53.88 94 GLU A N 1
ATOM 693 C CA . GLU A 1 94 ? 38.247 -6.140 -80.369 1.00 53.88 94 GLU A CA 1
ATOM 694 C C . GLU A 1 94 ? 36.852 -5.542 -80.139 1.00 53.88 94 GLU A C 1
ATOM 696 O O . GLU A 1 94 ? 35.833 -6.179 -80.408 1.00 53.88 94 GLU A O 1
ATOM 701 N N . SER A 1 95 ? 36.819 -4.273 -79.738 1.00 46.84 95 SER A N 1
ATOM 702 C CA . SER A 1 95 ? 36.032 -3.269 -80.459 1.00 46.84 95 SER A CA 1
ATOM 703 C C . SER A 1 95 ? 36.601 -1.880 -80.234 1.00 46.84 95 SER A C 1
ATOM 705 O O . SER A 1 95 ? 37.165 -1.644 -79.143 1.00 46.84 95 SER A O 1
#

Sequence (95 aa):
NPAQQDGDEDGVGDACDNCPRDVNPEQTDRDTDGVGDACDCDPDNPDEPGEDNRCSSTCAGSGGEGETSGGLLFTWWLPLPLSLVLLRRLRRKES

Secondary structure (DSSP, 8-state):
-TT---SS-SSS-TTS-S-TTS--TT---SS-SSS-TTT-S-TT-TT----SS---S--------------------------SSTTSSS-----